Protein AF-A0A0Q4NDG3-F1 (afdb_monomer_lite)

pLDDT: mean 79.45, std 15.45, range [37.34, 95.0]

Foldseek 3Di:
DPPFFDKDKAVKFWAALQLDGDDQVNQVPPCFFGWTAIPQQFTKTWNDKDWAFPDDPDDDDDDGDIIIMTGIDGPDHAPPCLNVLSNCNNVLVVVLQVVCVVVVHDDPVLVVVSSVLSVCLSVPNVSVVCCVVVNNNVVCVVVSD

Sequence (145 aa):
MPPPAEQLTTSEQPLDFRGMRISPEELEENGDGVLAILPNDQVVELLEWMRVRIGHGGATVGGTSSGEEWGYRVVRQAPSGLYARMQQFLGAVAQVRAERIAAGKRQKRWDSIIHVVGHEALTCPEIAAEAVEDGWLTLLRDFRA

Secondary structure (DSSP, 8-state):
-PPPPEEEETT---B-TTSPBPPHHHHHHHSSPEEEE-TTSEEEEEEEEEEEEE---SSSS---EEEEEEEEEEEEEPPTTHHHHHHHHHHHHHHHHHHHHHTT---HHHHHHHHHHHHHHHH-HHHHHHHHHT-HHHHHHHTT-

Radius of gyration: 18.02 Å; chains: 1; bounding box: 37×45×50 Å

Structure (mmCIF, N/CA/C/O backbone):
data_AF-A0A0Q4NDG3-F1
#
_entry.id   AF-A0A0Q4NDG3-F1
#
loop_
_atom_site.group_PDB
_atom_site.id
_atom_site.type_symbol
_atom_site.label_atom_id
_atom_site.label_alt_id
_atom_site.label_comp_id
_atom_site.label_asym_id
_atom_site.label_entity_id
_atom_site.label_seq_id
_atom_site.pdbx_PDB_ins_code
_atom_site.Cartn_x
_atom_site.Cartn_y
_atom_site.Cartn_z
_atom_site.occupancy
_atom_site.B_iso_or_equiv
_atom_site.auth_seq_id
_atom_site.auth_comp_id
_atom_site.auth_asym_id
_atom_site.auth_atom_id
_atom_site.pdbx_PDB_model_num
ATOM 1 N N . MET A 1 1 ? 20.882 -16.578 -17.036 1.00 37.34 1 MET A N 1
ATOM 2 C CA . MET A 1 1 ? 20.890 -15.105 -16.940 1.00 37.34 1 MET A CA 1
ATOM 3 C C . MET A 1 1 ? 19.621 -14.704 -16.215 1.00 37.34 1 MET A C 1
ATOM 5 O O . MET A 1 1 ? 18.578 -15.208 -16.622 1.00 37.34 1 MET A O 1
ATOM 9 N N . PRO A 1 2 ? 19.683 -13.906 -15.138 1.00 41.97 2 PRO A N 1
ATOM 10 C CA . PRO A 1 2 ? 18.480 -13.258 -14.628 1.00 41.97 2 PRO A CA 1
ATOM 11 C C . PRO A 1 2 ? 17.885 -12.366 -15.734 1.00 41.97 2 PRO A C 1
ATOM 13 O O . PRO A 1 2 ? 18.645 -11.886 -16.583 1.00 41.97 2 PRO A O 1
ATOM 16 N N . PRO A 1 3 ? 16.553 -12.197 -15.787 1.00 44.94 3 PRO A N 1
ATOM 17 C CA . PRO A 1 3 ? 15.932 -11.281 -16.737 1.00 44.94 3 PRO A CA 1
ATOM 18 C C . PRO A 1 3 ? 16.495 -9.861 -16.542 1.00 44.94 3 PRO A C 1
ATOM 20 O O . PRO A 1 3 ? 16.876 -9.519 -15.418 1.00 44.94 3 PRO A O 1
ATOM 23 N N . PRO A 1 4 ? 16.592 -9.056 -17.616 1.00 53.38 4 PRO A N 1
ATOM 24 C CA . PRO A 1 4 ? 17.036 -7.672 -17.504 1.00 53.38 4 PRO A CA 1
ATOM 25 C C . PRO A 1 4 ? 16.101 -6.910 -16.560 1.00 53.38 4 PRO A C 1
ATOM 27 O O . PRO A 1 4 ? 14.885 -7.080 -16.636 1.00 53.38 4 PRO A O 1
ATOM 30 N N . ALA A 1 5 ? 16.676 -6.111 -15.659 1.00 62.78 5 ALA A N 1
ATOM 31 C CA . ALA A 1 5 ? 15.901 -5.214 -14.814 1.00 62.78 5 ALA A CA 1
ATOM 32 C C . ALA A 1 5 ? 15.171 -4.200 -15.705 1.00 62.78 5 ALA A C 1
ATOM 34 O O . ALA A 1 5 ? 15.776 -3.615 -16.607 1.00 62.78 5 ALA A O 1
ATOM 35 N N . GLU A 1 6 ? 13.874 -4.030 -15.480 1.00 70.25 6 GLU A N 1
ATOM 36 C CA . GLU A 1 6 ? 13.103 -2.984 -16.147 1.00 70.25 6 GLU A CA 1
ATOM 37 C C . GLU A 1 6 ? 13.460 -1.623 -15.517 1.00 70.25 6 GLU A C 1
ATOM 39 O O . GLU A 1 6 ? 13.890 -1.562 -14.361 1.00 70.25 6 GLU A O 1
ATOM 44 N N . GLN A 1 7 ? 13.341 -0.539 -16.293 1.00 62.19 7 GLN A N 1
ATOM 45 C CA . GLN A 1 7 ? 13.688 0.823 -15.870 1.00 62.19 7 GLN A CA 1
ATOM 46 C C . GLN A 1 7 ? 12.449 1.720 -15.869 1.00 62.19 7 GLN A C 1
ATOM 48 O O . GLN A 1 7 ? 11.721 1.780 -16.859 1.00 62.19 7 GLN A O 1
ATOM 53 N N . LEU A 1 8 ? 12.224 2.434 -14.765 1.00 61.81 8 LEU A N 1
ATOM 54 C CA . LEU A 1 8 ? 11.177 3.457 -14.640 1.00 61.81 8 LEU A CA 1
ATOM 55 C C . LEU A 1 8 ? 11.752 4.849 -14.876 1.00 61.81 8 LEU A C 1
ATOM 57 O O . LEU A 1 8 ? 12.757 5.202 -14.267 1.00 61.81 8 LEU A O 1
ATOM 61 N N . THR A 1 9 ? 11.076 5.670 -15.682 1.00 55.44 9 THR A N 1
ATOM 62 C CA . THR A 1 9 ? 11.367 7.108 -15.781 1.00 55.44 9 THR A CA 1
ATOM 63 C C . THR A 1 9 ? 10.415 7.900 -14.884 1.00 55.44 9 THR A C 1
ATOM 65 O O . THR A 1 9 ? 9.206 7.725 -14.996 1.00 55.44 9 THR A O 1
ATOM 68 N N . THR A 1 10 ? 10.969 8.764 -14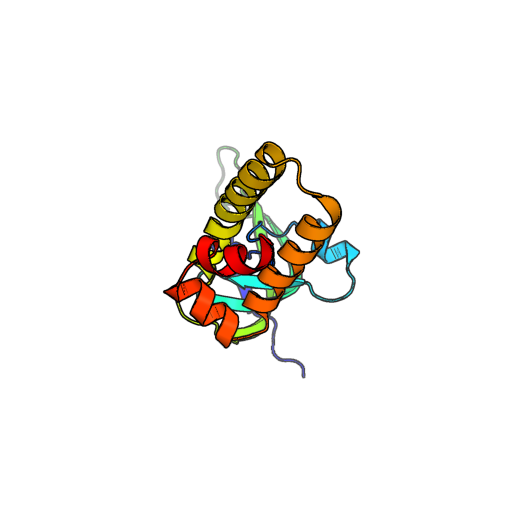.026 1.00 53.88 10 THR A N 1
ATOM 69 C CA . THR A 1 10 ? 10.408 9.900 -13.239 1.00 53.88 10 THR A CA 1
ATOM 70 C C . THR A 1 10 ? 8.902 10.111 -13.016 1.00 53.88 10 THR A C 1
ATOM 72 O O . THR A 1 10 ? 8.542 10.600 -11.945 1.00 53.88 10 THR A O 1
ATOM 75 N N . SER A 1 11 ? 8.013 9.853 -13.975 1.00 53.75 11 SER A N 1
ATOM 76 C CA . SER A 1 11 ? 6.562 9.994 -13.797 1.00 53.75 11 SER A CA 1
ATOM 77 C C . SER A 1 11 ? 5.931 8.842 -13.016 1.00 53.75 11 SER A C 1
ATOM 79 O O . SER A 1 11 ? 4.859 9.020 -12.440 1.00 53.75 11 SER A O 1
ATOM 81 N N . GLU A 1 12 ? 6.579 7.679 -12.978 1.00 63.06 12 GLU A N 1
ATOM 82 C CA . GLU A 1 12 ? 6.043 6.474 -12.349 1.00 63.06 12 GLU A CA 1
ATOM 8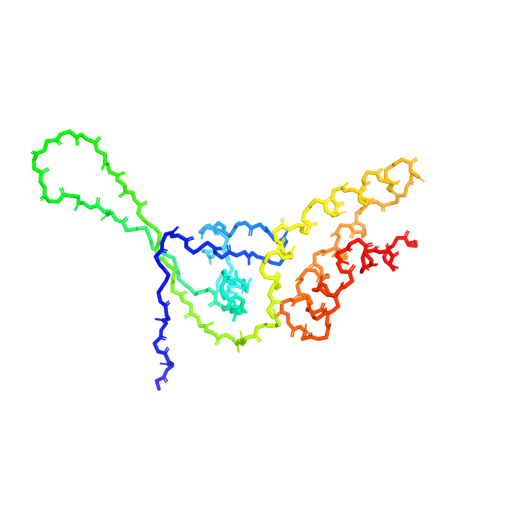3 C C . GLU A 1 12 ? 6.758 6.201 -11.024 1.00 63.06 12 GLU A C 1
ATOM 85 O O . GLU A 1 12 ? 7.847 5.634 -10.984 1.00 63.06 12 GLU A O 1
ATOM 90 N N . GLN A 1 13 ? 6.163 6.670 -9.924 1.00 78.31 13 GLN A N 1
ATOM 91 C CA . GLN A 1 13 ? 6.770 6.545 -8.601 1.00 78.31 13 GLN A CA 1
ATOM 92 C C . GLN A 1 13 ? 6.277 5.281 -7.883 1.00 78.31 13 GLN A C 1
ATOM 94 O O . GLN A 1 13 ? 5.061 5.162 -7.664 1.00 78.31 13 GLN A O 1
ATOM 99 N N . PRO A 1 14 ? 7.191 4.368 -7.499 1.00 85.12 14 PRO A N 1
ATOM 100 C CA . PRO A 1 14 ? 6.843 3.162 -6.765 1.00 85.12 14 PRO A CA 1
ATOM 101 C C . PRO A 1 14 ? 6.342 3.498 -5.357 1.00 85.12 14 PRO A C 1
ATOM 103 O O . PRO A 1 14 ? 6.850 4.411 -4.695 1.00 85.12 14 PRO A O 1
ATOM 106 N N . LEU A 1 15 ? 5.343 2.745 -4.901 1.00 87.81 15 LEU A N 1
ATOM 107 C CA . LEU A 1 15 ? 4.827 2.824 -3.537 1.00 87.81 15 LEU A CA 1
ATOM 108 C C . LEU A 1 15 ? 5.206 1.578 -2.749 1.00 87.81 15 LEU A C 1
ATOM 110 O O . LEU A 1 15 ? 5.080 0.466 -3.260 1.00 87.81 15 LEU A O 1
ATOM 114 N N . ASP A 1 16 ? 5.617 1.765 -1.501 1.00 88.50 16 ASP A N 1
ATOM 115 C CA . ASP A 1 16 ? 5.824 0.666 -0.566 1.00 88.50 16 ASP A CA 1
ATOM 116 C C . ASP A 1 16 ? 4.492 0.095 -0.059 1.00 88.50 16 ASP A C 1
ATOM 118 O O . ASP A 1 16 ? 3.394 0.565 -0.375 1.00 88.50 16 ASP A O 1
ATOM 122 N N . PHE A 1 17 ? 4.590 -0.908 0.809 1.00 83.38 17 PHE A N 1
ATOM 123 C CA . PHE A 1 17 ? 3.437 -1.511 1.470 1.00 83.38 17 PHE A CA 1
ATOM 124 C C . PHE A 1 17 ? 2.649 -0.538 2.371 1.00 83.38 17 PHE A C 1
ATOM 126 O O . PHE A 1 17 ? 1.527 -0.836 2.764 1.00 83.38 17 PHE A O 1
ATOM 133 N N . ARG A 1 18 ? 3.200 0.627 2.727 1.00 83.25 18 ARG A N 1
ATOM 134 C CA . ARG A 1 18 ? 2.495 1.677 3.479 1.00 83.25 18 ARG A CA 1
ATOM 135 C C . ARG A 1 18 ? 1.775 2.649 2.544 1.00 83.25 18 ARG A C 1
ATOM 137 O O . ARG A 1 18 ? 1.148 3.584 3.032 1.00 83.25 18 ARG A O 1
ATOM 144 N N . GLY A 1 19 ? 1.861 2.472 1.226 1.00 81.12 19 GLY A N 1
ATOM 145 C CA . GLY A 1 19 ? 1.357 3.447 0.261 1.00 81.12 19 GLY A CA 1
ATOM 146 C C . GLY A 1 19 ? 2.176 4.740 0.247 1.00 81.12 19 GLY A C 1
ATOM 147 O O . GLY A 1 19 ? 1.701 5.765 -0.244 1.00 81.12 19 GLY A O 1
ATOM 148 N N . MET A 1 20 ? 3.385 4.711 0.815 1.00 83.31 20 MET A N 1
ATOM 149 C CA . MET A 1 20 ? 4.339 5.810 0.810 1.00 83.31 20 MET A CA 1
ATOM 150 C C . MET A 1 20 ? 5.264 5.678 -0.392 1.00 83.31 20 MET A C 1
ATOM 152 O O . MET A 1 20 ? 5.530 4.583 -0.882 1.00 83.31 20 MET A O 1
ATOM 156 N N . ARG A 1 21 ? 5.793 6.811 -0.851 1.00 84.00 21 ARG A N 1
ATOM 157 C CA . ARG A 1 21 ? 6.884 6.804 -1.828 1.00 84.00 21 ARG A CA 1
ATOM 158 C C . ARG A 1 21 ? 8.110 6.169 -1.192 1.00 84.00 21 ARG A C 1
ATOM 160 O O . ARG A 1 21 ? 8.457 6.536 -0.070 1.00 84.00 21 ARG A O 1
ATOM 167 N N . ILE A 1 22 ? 8.755 5.277 -1.932 1.00 80.88 22 ILE A N 1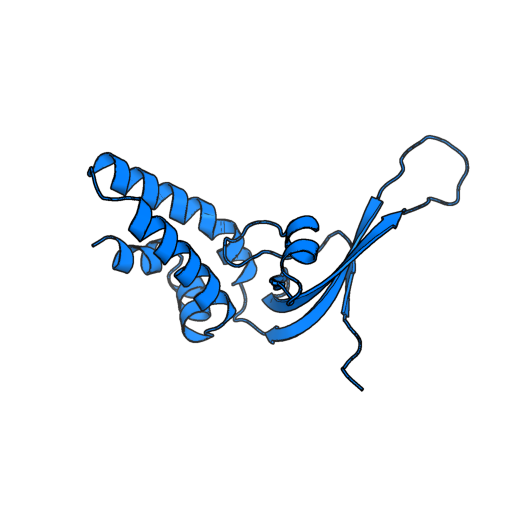
ATOM 168 C CA . ILE A 1 22 ? 10.003 4.660 -1.491 1.00 80.88 22 ILE A CA 1
ATOM 169 C C . ILE A 1 22 ? 11.125 5.684 -1.592 1.00 80.88 22 ILE A C 1
ATOM 171 O O . ILE A 1 22 ? 11.307 6.335 -2.624 1.00 80.88 22 ILE A O 1
ATOM 175 N N . SER A 1 23 ? 11.855 5.834 -0.493 1.00 77.94 23 SER A N 1
ATOM 176 C CA . SER A 1 23 ? 13.079 6.624 -0.455 1.00 77.94 23 SER A CA 1
ATOM 177 C C . SER A 1 23 ? 14.244 5.782 -0.996 1.00 77.94 23 SER A C 1
ATOM 179 O O . SER A 1 23 ? 14.351 4.609 -0.642 1.00 77.94 23 SER A O 1
ATOM 181 N N . PRO A 1 24 ? 15.156 6.350 -1.804 1.00 74.00 24 PRO A N 1
ATOM 182 C CA . PRO A 1 24 ? 16.375 5.655 -2.222 1.00 74.00 24 PRO A CA 1
ATOM 183 C C . PRO A 1 24 ? 17.220 5.118 -1.062 1.00 74.00 24 PRO A C 1
ATOM 185 O O . PRO A 1 24 ? 17.841 4.068 -1.181 1.00 74.00 24 PRO A O 1
ATOM 188 N N . GLU A 1 25 ? 17.204 5.813 0.077 1.00 74.00 25 GLU A N 1
ATOM 189 C CA . GLU A 1 25 ? 17.946 5.429 1.282 1.00 74.00 25 GLU A CA 1
ATOM 190 C C . GLU A 1 25 ? 17.405 4.111 1.866 1.00 74.00 25 GLU A C 1
ATOM 192 O O . GLU A 1 25 ? 18.174 3.288 2.353 1.00 74.00 25 GLU A O 1
ATOM 197 N N . GLU A 1 26 ? 16.094 3.853 1.736 1.00 69.31 26 GLU A N 1
ATOM 198 C CA . GLU A 1 26 ? 15.474 2.591 2.171 1.00 69.31 26 GLU A CA 1
ATOM 199 C C . GLU A 1 26 ? 15.943 1.394 1.325 1.00 69.31 26 GLU A C 1
ATOM 201 O O . GLU A 1 26 ? 15.899 0.255 1.790 1.00 69.31 26 GLU A O 1
ATOM 206 N N . LEU A 1 27 ? 16.398 1.630 0.090 1.00 73.62 27 LEU A N 1
ATOM 207 C CA . LEU A 1 27 ? 16.930 0.590 -0.789 1.00 73.62 27 LEU A CA 1
ATOM 208 C C . LEU A 1 27 ? 18.379 0.228 -0.423 1.00 73.62 27 LEU A C 1
ATOM 210 O O . LEU A 1 27 ? 18.741 -0.945 -0.413 1.00 73.62 27 LEU A O 1
ATOM 214 N N . GLU A 1 28 ? 19.198 1.230 -0.090 1.00 67.31 28 GLU A N 1
ATOM 215 C CA . GLU A 1 28 ? 20.611 1.042 0.270 1.00 67.31 28 GLU A CA 1
ATOM 216 C C . GLU A 1 28 ? 20.787 0.344 1.631 1.00 67.31 28 GLU A C 1
ATOM 218 O O . GLU A 1 28 ? 21.742 -0.411 1.818 1.00 67.31 28 GLU A O 1
ATOM 223 N N . GLU A 1 29 ? 19.863 0.557 2.575 1.00 63.62 29 GLU A N 1
ATOM 224 C CA . GLU A 1 29 ? 19.936 -0.025 3.923 1.00 63.62 29 GL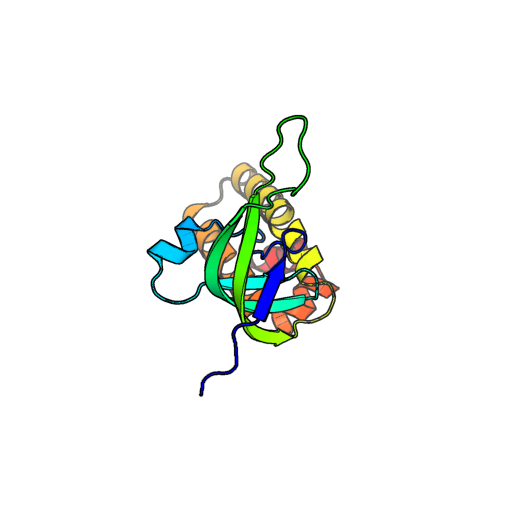U A CA 1
ATOM 225 C C . GLU A 1 29 ? 19.520 -1.501 3.996 1.00 63.62 29 GLU A C 1
ATOM 227 O O . GLU A 1 29 ? 20.013 -2.229 4.861 1.00 63.62 29 GLU A O 1
ATOM 232 N N . ASN A 1 30 ? 18.617 -1.960 3.122 1.00 60.78 30 ASN A N 1
ATOM 233 C CA . ASN A 1 30 ? 18.003 -3.281 3.273 1.00 60.78 30 ASN A CA 1
ATOM 234 C C . ASN A 1 30 ? 18.836 -4.431 2.695 1.00 60.78 30 ASN A C 1
ATOM 236 O O . ASN A 1 30 ? 18.670 -5.556 3.160 1.00 60.78 30 ASN A O 1
ATOM 240 N N . GLY A 1 31 ? 19.747 -4.185 1.743 1.00 57.97 31 GLY A N 1
ATOM 241 C CA . GLY A 1 31 ? 20.616 -5.203 1.115 1.00 57.97 31 GLY A CA 1
ATOM 242 C C . GLY A 1 31 ? 19.883 -6.260 0.265 1.00 57.97 31 GLY A C 1
ATOM 243 O O . GLY A 1 31 ? 20.416 -6.708 -0.748 1.00 57.97 31 GLY A O 1
ATOM 244 N N . ASP A 1 32 ? 18.653 -6.591 0.649 1.00 64.94 32 ASP A N 1
ATOM 245 C CA . ASP A 1 32 ? 17.634 -7.346 -0.062 1.00 64.94 32 ASP A CA 1
ATOM 246 C C . ASP A 1 32 ? 16.625 -6.357 -0.680 1.00 64.94 32 ASP A C 1
ATOM 248 O O . ASP A 1 32 ? 16.338 -5.302 -0.108 1.00 64.94 32 ASP A O 1
ATOM 252 N N . GLY A 1 33 ? 16.107 -6.668 -1.871 1.00 76.38 33 GLY A N 1
ATOM 253 C CA . GLY A 1 33 ? 15.244 -5.760 -2.631 1.00 76.38 33 GLY A CA 1
ATOM 254 C C . GLY A 1 33 ? 13.974 -5.327 -1.885 1.00 76.38 33 GLY A C 1
ATOM 255 O O . GLY A 1 33 ? 13.442 -6.042 -1.034 1.00 76.38 33 GLY A O 1
ATOM 256 N N . VAL A 1 34 ? 13.451 -4.146 -2.226 1.00 86.38 34 VAL A N 1
ATOM 257 C CA . VAL A 1 34 ? 12.247 -3.584 -1.591 1.00 86.38 34 VAL A CA 1
ATOM 258 C C . VAL A 1 34 ? 11.018 -3.862 -2.452 1.00 86.38 34 VAL A C 1
ATOM 260 O O . VAL A 1 34 ? 10.959 -3.492 -3.623 1.00 86.38 34 VAL A O 1
ATOM 263 N N . LEU A 1 35 ? 10.007 -4.500 -1.863 1.00 89.56 35 LEU A N 1
ATOM 264 C CA . LEU A 1 35 ? 8.729 -4.776 -2.521 1.00 89.56 35 LEU A CA 1
ATOM 265 C C . LEU A 1 35 ? 7.907 -3.492 -2.685 1.00 89.56 35 LEU A C 1
ATOM 267 O O . LEU A 1 35 ? 7.664 -2.771 -1.714 1.00 89.56 35 LEU A O 1
ATOM 271 N N . ALA A 1 36 ? 7.444 -3.242 -3.906 1.00 90.88 36 ALA A N 1
ATOM 272 C CA . ALA A 1 36 ? 6.719 -2.037 -4.272 1.00 90.88 36 ALA A CA 1
ATOM 273 C C . ALA A 1 36 ? 5.601 -2.309 -5.283 1.00 90.88 36 ALA A C 1
ATOM 275 O O . ALA A 1 36 ? 5.551 -3.367 -5.911 1.00 90.88 36 ALA A O 1
ATOM 276 N N . ILE A 1 37 ? 4.726 -1.323 -5.475 1.00 92.44 37 ILE A N 1
ATOM 277 C CA . ILE A 1 37 ? 3.737 -1.299 -6.555 1.00 92.44 37 ILE A CA 1
ATOM 278 C C . ILE A 1 37 ? 3.900 -0.068 -7.445 1.00 92.44 37 ILE A C 1
ATOM 280 O O . ILE A 1 37 ? 4.124 1.045 -6.960 1.00 92.44 37 ILE A O 1
ATOM 284 N N . LEU A 1 38 ? 3.771 -0.278 -8.752 1.00 91.56 38 LEU A N 1
ATOM 285 C CA . LEU A 1 38 ? 3.858 0.744 -9.793 1.00 91.56 38 LEU A CA 1
ATOM 286 C C . LEU A 1 38 ? 2.471 1.249 -10.229 1.00 91.56 38 LEU A C 1
ATOM 288 O O . LEU A 1 38 ? 1.477 0.554 -10.009 1.00 91.56 38 LEU A O 1
ATOM 292 N N . PRO A 1 39 ? 2.374 2.429 -10.882 1.00 90.88 39 PRO A N 1
ATOM 293 C CA . PRO A 1 39 ? 1.096 3.009 -11.321 1.00 90.88 39 PRO A CA 1
ATOM 294 C C . PRO A 1 39 ? 0.248 2.130 -12.244 1.00 90.88 39 PRO A C 1
ATOM 296 O O . PRO A 1 39 ? -0.963 2.313 -12.327 1.00 90.88 39 PRO A O 1
ATOM 299 N N . ASN A 1 40 ? 0.879 1.187 -12.936 1.00 90.31 40 ASN A N 1
ATOM 300 C CA . ASN A 1 40 ? 0.241 0.209 -13.812 1.00 90.31 40 ASN A CA 1
ATOM 301 C C . ASN A 1 40 ? -0.150 -1.096 -13.081 1.00 90.31 40 ASN A C 1
ATOM 303 O O . ASN A 1 40 ? -0.356 -2.125 -13.723 1.00 90.31 40 ASN A O 1
ATOM 307 N N . ASP A 1 41 ? -0.221 -1.066 -11.747 1.00 92.00 41 ASP A N 1
ATOM 308 C CA . ASP A 1 41 ? -0.546 -2.197 -10.871 1.00 92.00 41 ASP A CA 1
ATOM 309 C C . ASP A 1 41 ? 0.451 -3.375 -10.947 1.00 92.00 41 ASP A C 1
ATOM 311 O O . ASP A 1 41 ? 0.144 -4.496 -10.532 1.00 92.00 41 ASP A O 1
ATOM 315 N N . GLN A 1 42 ? 1.670 -3.151 -11.446 1.00 92.44 42 GLN A N 1
ATOM 316 C CA . GLN A 1 42 ? 2.741 -4.139 -11.328 1.00 92.44 42 GLN A CA 1
ATOM 317 C C . GLN A 1 42 ?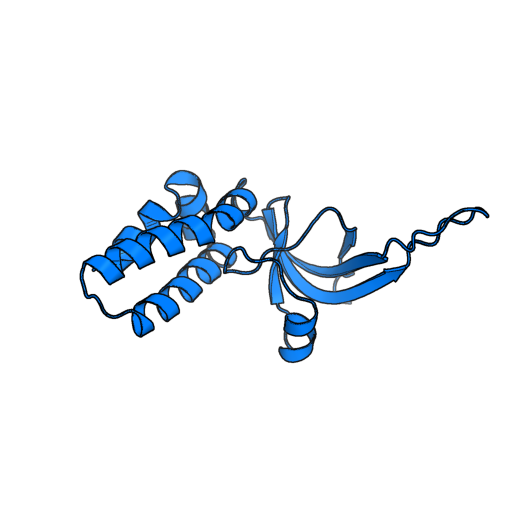 3.311 -4.133 -9.912 1.00 92.44 42 GLN A C 1
ATOM 319 O O . GLN A 1 42 ? 3.721 -3.093 -9.396 1.00 92.44 42 GLN A O 1
ATOM 324 N N . VAL A 1 43 ? 3.383 -5.316 -9.305 1.00 91.56 43 VAL A N 1
ATOM 325 C CA . VAL A 1 43 ? 4.142 -5.536 -8.075 1.00 91.56 43 VAL A CA 1
ATOM 326 C C . VAL A 1 43 ? 5.563 -5.902 -8.463 1.00 91.56 43 VAL A C 1
ATOM 328 O O . VAL A 1 43 ? 5.793 -6.850 -9.225 1.00 91.56 43 VAL A O 1
ATOM 331 N N . VAL A 1 44 ? 6.514 -5.151 -7.929 1.00 90.94 44 VAL A N 1
ATOM 332 C CA . VAL A 1 44 ? 7.920 -5.229 -8.299 1.00 90.94 44 VAL A CA 1
ATOM 333 C C . VAL A 1 44 ? 8.799 -5.358 -7.068 1.00 90.94 44 VAL A C 1
ATOM 335 O O . VAL A 1 44 ? 8.451 -4.920 -5.975 1.00 90.94 44 VAL A O 1
ATOM 338 N N . GLU A 1 45 ? 9.954 -5.967 -7.266 1.00 90.12 45 GLU A N 1
ATOM 339 C CA . GLU A 1 45 ? 11.068 -5.940 -6.334 1.00 90.12 45 GLU A CA 1
ATOM 340 C C . GLU A 1 45 ? 12.047 -4.887 -6.857 1.00 90.12 45 GLU A C 1
ATOM 342 O O . GLU A 1 45 ? 12.642 -5.066 -7.924 1.00 90.12 45 GLU A O 1
ATOM 347 N N . LEU A 1 46 ? 12.160 -3.761 -6.154 1.00 87.75 46 LEU A N 1
ATOM 348 C CA . LEU A 1 46 ? 13.158 -2.738 -6.440 1.00 87.75 46 LEU A CA 1
ATOM 349 C C . LEU A 1 46 ? 14.525 -3.264 -6.013 1.00 87.75 46 LEU A C 1
ATOM 351 O O . LEU A 1 46 ? 14.685 -3.745 -4.893 1.00 87.75 46 LEU A O 1
ATOM 355 N N . LEU A 1 47 ? 15.496 -3.166 -6.913 1.00 85.81 47 LEU A N 1
ATOM 356 C CA . LEU A 1 47 ? 16.847 -3.695 -6.728 1.00 85.81 47 LEU A CA 1
ATOM 357 C C . LEU A 1 47 ? 17.887 -2.581 -6.744 1.00 85.81 47 LEU A C 1
ATOM 359 O O . LEU A 1 47 ? 18.867 -2.642 -6.012 1.00 85.81 47 LEU A O 1
ATOM 363 N N . GLU A 1 48 ? 17.676 -1.568 -7.584 1.00 81.56 48 GLU A N 1
ATOM 364 C CA . GLU A 1 48 ? 18.636 -0.489 -7.790 1.00 81.56 48 GLU A CA 1
ATOM 365 C C . GLU A 1 48 ? 17.922 0.858 -7.918 1.00 81.56 48 GLU A C 1
ATOM 367 O O . GLU A 1 48 ? 16.808 0.954 -8.441 1.00 81.56 48 GLU A O 1
ATOM 372 N N . TRP A 1 49 ? 18.591 1.915 -7.468 1.00 82.75 49 TRP A N 1
ATOM 373 C CA . TRP A 1 49 ? 18.181 3.293 -7.695 1.00 82.75 49 TRP A CA 1
ATOM 374 C C . TRP A 1 49 ? 19.356 4.092 -8.233 1.00 82.75 49 TRP A C 1
ATOM 376 O O . TRP A 1 49 ? 20.490 3.962 -7.769 1.00 82.75 49 TRP A O 1
ATOM 386 N N . MET A 1 50 ? 19.078 4.957 -9.200 1.00 76.12 50 MET A N 1
ATOM 387 C CA . MET A 1 50 ? 20.069 5.854 -9.759 1.00 76.12 50 MET A CA 1
ATOM 388 C C . MET A 1 50 ? 19.465 7.221 -10.070 1.00 76.12 50 MET A C 1
ATOM 390 O O . MET A 1 50 ? 18.422 7.364 -10.711 1.00 76.12 50 MET A O 1
ATOM 394 N N . ARG A 1 51 ? 20.166 8.269 -9.630 1.00 71.94 51 ARG A N 1
ATOM 395 C CA . ARG A 1 51 ? 19.823 9.653 -9.958 1.00 71.94 51 ARG A CA 1
ATOM 396 C C . ARG A 1 51 ? 20.416 10.032 -11.307 1.00 71.94 51 ARG A C 1
ATOM 398 O O . ARG A 1 51 ? 21.633 10.161 -11.445 1.00 71.94 51 ARG A O 1
ATOM 405 N N . VAL A 1 52 ? 19.562 10.312 -12.282 1.00 68.62 52 VAL A N 1
ATOM 406 C CA . VAL A 1 52 ? 19.979 10.702 -13.631 1.00 68.62 52 VAL A CA 1
ATOM 407 C C . VAL A 1 52 ? 19.918 12.216 -13.776 1.00 68.62 52 VAL A C 1
ATOM 409 O O . VAL A 1 52 ? 18.923 12.859 -13.447 1.00 68.62 52 VAL A O 1
ATOM 412 N N . ARG A 1 53 ? 20.992 12.841 -14.267 1.00 60.78 53 ARG A N 1
ATOM 413 C CA . ARG A 1 53 ? 20.953 14.264 -14.635 1.00 60.78 53 ARG A CA 1
ATOM 414 C C . ARG A 1 53 ? 20.349 14.404 -16.024 1.00 60.78 53 ARG A C 1
ATOM 416 O O . ARG A 1 53 ? 20.952 13.963 -16.997 1.00 60.78 53 ARG A O 1
ATOM 423 N N . ILE A 1 54 ? 19.219 15.094 -16.128 1.00 60.19 54 ILE A N 1
ATOM 424 C CA . ILE A 1 54 ? 18.640 15.469 -17.416 1.00 60.19 54 ILE A CA 1
ATOM 425 C C . ILE A 1 54 ? 19.311 16.780 -17.838 1.00 60.19 54 ILE A C 1
ATOM 427 O O . ILE A 1 54 ? 18.879 17.883 -17.502 1.00 60.19 54 ILE A O 1
ATOM 431 N N . GLY A 1 55 ? 20.441 16.666 -18.533 1.00 50.22 55 GLY A N 1
ATOM 432 C CA . GLY A 1 55 ? 21.077 17.812 -19.172 1.00 50.22 55 GLY A CA 1
ATOM 433 C C . GLY A 1 55 ? 20.316 18.190 -20.441 1.00 50.22 55 GLY A C 1
ATOM 434 O O . GLY A 1 55 ? 20.361 17.449 -21.418 1.00 50.22 55 GLY A O 1
ATOM 435 N N . HIS A 1 56 ? 19.646 19.344 -20.462 1.00 46.50 56 HIS A N 1
ATOM 436 C CA . HIS A 1 56 ? 19.224 19.946 -21.729 1.00 46.50 56 HIS A CA 1
ATOM 437 C C . HIS A 1 56 ? 20.475 20.441 -22.466 1.00 46.50 56 HIS A C 1
ATOM 439 O O . HIS A 1 56 ? 21.104 21.421 -22.067 1.00 46.50 56 HIS A O 1
ATOM 445 N N . GLY A 1 57 ? 20.862 19.739 -23.531 1.00 45.34 57 GLY A N 1
ATOM 446 C CA . GLY A 1 57 ? 21.874 20.192 -24.480 1.00 45.34 57 GLY A CA 1
ATOM 447 C C . GLY A 1 57 ? 21.357 21.396 -25.265 1.00 45.34 57 GLY A C 1
ATOM 448 O O . GLY A 1 57 ? 20.854 21.252 -26.371 1.00 45.34 57 GLY A O 1
ATOM 449 N N . GLY A 1 58 ? 21.445 22.583 -24.674 1.00 42.59 58 GLY A N 1
ATOM 450 C CA . GLY A 1 58 ? 21.047 23.837 -25.298 1.00 42.59 58 GLY A CA 1
ATOM 451 C C . GLY A 1 58 ? 21.399 24.994 -24.381 1.00 42.59 58 GLY A C 1
ATOM 452 O O . GLY A 1 58 ? 20.826 25.147 -23.308 1.00 42.59 58 GLY A O 1
ATOM 453 N N . ALA A 1 59 ? 22.393 25.782 -24.779 1.00 52.91 59 ALA A N 1
ATOM 454 C CA . ALA A 1 59 ? 22.834 26.955 -24.047 1.00 52.91 59 ALA A CA 1
ATOM 455 C C . ALA A 1 59 ? 21.670 27.940 -23.856 1.00 52.91 59 ALA A C 1
ATOM 457 O O . ALA A 1 59 ? 21.250 28.570 -24.819 1.00 52.91 59 ALA A O 1
ATOM 458 N N . THR A 1 60 ? 21.146 28.050 -22.632 1.00 44.91 60 THR A N 1
ATOM 459 C CA . THR A 1 60 ? 20.793 29.281 -21.892 1.00 44.91 60 THR A CA 1
ATOM 460 C C . THR A 1 60 ? 19.752 28.974 -20.804 1.00 44.91 60 THR A C 1
ATOM 462 O O . THR A 1 60 ? 18.742 28.331 -21.049 1.00 44.91 60 THR A O 1
ATOM 465 N N . VAL A 1 61 ? 20.009 29.509 -19.605 1.00 46.00 61 VAL A N 1
ATOM 466 C CA . VAL A 1 61 ? 19.147 29.539 -18.404 1.00 46.00 61 VAL A CA 1
ATOM 467 C C . VAL A 1 61 ? 19.012 28.215 -17.631 1.00 46.00 61 VAL A C 1
ATOM 469 O O . VAL A 1 61 ? 18.641 27.169 -18.145 1.00 46.00 61 VAL A O 1
ATOM 472 N N . GLY A 1 62 ? 19.388 28.283 -16.351 1.00 47.41 62 GLY A N 1
ATOM 473 C CA . GLY A 1 62 ? 19.616 27.142 -15.476 1.00 47.41 62 GLY A CA 1
ATOM 474 C C . GLY A 1 62 ? 18.351 26.403 -15.052 1.00 47.41 62 GLY A C 1
ATOM 475 O O . GLY A 1 62 ? 17.384 26.990 -14.580 1.00 47.41 62 GLY A O 1
ATOM 476 N N . GLY A 1 63 ? 18.436 25.083 -15.146 1.00 41.94 63 GLY A N 1
ATOM 477 C CA . GLY A 1 63 ? 17.521 24.132 -14.539 1.00 41.94 63 GLY A CA 1
ATOM 478 C C . GLY A 1 63 ? 18.119 22.744 -14.700 1.00 41.94 63 GLY A C 1
ATOM 479 O O . GLY A 1 63 ? 17.932 22.106 -15.729 1.00 41.94 63 GLY A O 1
ATOM 480 N N . THR A 1 64 ? 18.891 22.278 -13.717 1.00 45.91 64 THR A N 1
ATOM 481 C CA . THR A 1 64 ? 19.240 20.855 -13.649 1.00 45.91 64 THR A CA 1
ATOM 482 C C . THR A 1 64 ? 17.994 20.128 -13.166 1.00 45.91 64 THR A C 1
ATOM 484 O O . THR A 1 64 ? 17.731 20.062 -11.970 1.00 45.91 64 THR A O 1
ATOM 487 N N . SER A 1 65 ? 17.187 19.619 -14.095 1.00 53.53 65 SER A N 1
ATOM 488 C CA . SER A 1 65 ? 16.204 18.601 -13.740 1.00 53.53 65 SER A CA 1
ATOM 489 C C . SER A 1 65 ? 16.978 17.309 -13.489 1.00 53.53 65 SER A C 1
ATOM 491 O O . SER A 1 65 ? 17.765 16.853 -14.319 1.00 53.53 65 SER A O 1
ATOM 493 N N . SER A 1 66 ? 16.847 16.755 -12.289 1.00 57.03 66 SER A N 1
ATOM 494 C CA . SER A 1 66 ? 17.296 15.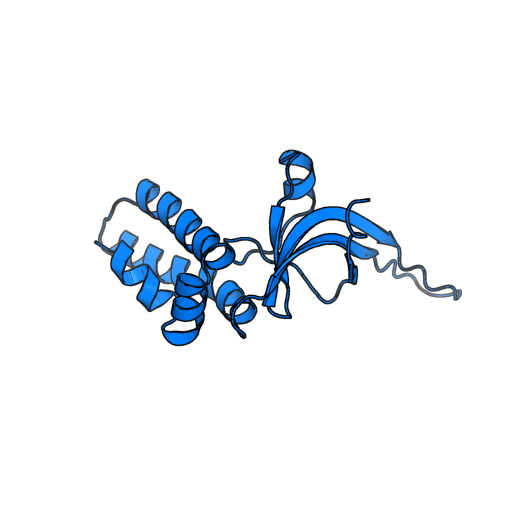392 -12.026 1.00 57.03 66 SER A CA 1
ATOM 495 C C . SER A 1 66 ? 16.102 14.471 -12.161 1.00 57.03 66 SER A C 1
ATOM 497 O O . SER A 1 66 ? 15.071 14.735 -11.545 1.00 57.03 66 SER A O 1
ATOM 499 N N . GLY A 1 67 ? 16.256 13.425 -12.961 1.00 64.69 67 GLY A N 1
ATOM 500 C CA . GLY A 1 67 ? 15.354 12.297 -12.953 1.00 64.69 67 GLY A CA 1
ATOM 501 C C . GLY A 1 67 ? 15.813 11.202 -12.002 1.00 64.69 67 GLY A C 1
ATOM 502 O O . GLY A 1 67 ? 16.959 11.183 -11.551 1.00 64.69 67 GLY A O 1
ATOM 503 N N . GLU A 1 68 ? 14.890 10.309 -11.694 1.00 72.44 68 GLU A N 1
ATOM 504 C CA . GLU A 1 68 ? 15.125 9.088 -10.938 1.00 72.44 68 GLU A CA 1
ATOM 505 C C . GLU A 1 68 ? 14.858 7.925 -11.882 1.00 72.44 68 GLU A C 1
ATOM 507 O O . GLU A 1 68 ? 13.838 7.920 -12.580 1.00 72.44 68 GLU A O 1
ATOM 512 N N . GLU A 1 69 ? 15.796 6.987 -11.909 1.00 78.12 69 GLU A N 1
ATOM 513 C CA . GLU A 1 69 ? 15.657 5.698 -12.565 1.00 78.12 69 GLU A CA 1
ATOM 514 C C . GLU A 1 69 ? 15.721 4.606 -11.500 1.00 78.12 69 GLU A C 1
ATOM 516 O O . GLU A 1 69 ? 16.593 4.608 -10.627 1.00 78.12 69 GLU A O 1
ATOM 521 N N . TRP A 1 70 ? 14.768 3.685 -11.577 1.00 82.56 70 TRP A N 1
ATOM 522 C CA . TRP A 1 70 ? 14.666 2.537 -10.686 1.00 82.56 70 TRP A CA 1
ATOM 523 C C . TRP A 1 70 ? 14.904 1.270 -11.494 1.00 82.56 70 TRP A C 1
ATOM 525 O O . TRP A 1 70 ? 14.230 1.065 -12.503 1.00 82.56 70 TRP A O 1
ATOM 535 N N . GLY A 1 71 ? 15.840 0.436 -11.049 1.00 84.31 71 GLY A N 1
ATOM 536 C CA . GLY A 1 71 ? 16.035 -0.917 -11.554 1.00 84.31 71 GLY A CA 1
ATOM 537 C C . GLY A 1 71 ? 15.207 -1.894 -10.730 1.00 84.31 71 GLY A C 1
ATOM 538 O O . GLY A 1 71 ? 15.338 -1.945 -9.505 1.00 84.31 71 GLY A O 1
ATOM 539 N N . TYR A 1 72 ? 14.345 -2.667 -11.386 1.00 88.25 72 TYR A N 1
ATOM 540 C CA . TYR A 1 72 ? 13.436 -3.577 -10.693 1.00 88.25 72 TYR A CA 1
ATOM 541 C C . TYR A 1 72 ? 13.207 -4.886 -11.437 1.00 88.25 72 TYR A C 1
ATOM 543 O O . TYR A 1 72 ? 13.467 -5.024 -12.634 1.00 88.25 72 TYR A O 1
ATOM 551 N N . ARG A 1 73 ? 12.676 -5.860 -10.701 1.00 89.81 73 ARG A N 1
ATOM 552 C CA . ARG A 1 73 ? 12.156 -7.113 -11.238 1.00 89.81 73 ARG A CA 1
ATOM 553 C C . ARG A 1 73 ? 10.652 -7.164 -11.027 1.00 89.81 73 ARG A C 1
ATOM 555 O O . ARG A 1 73 ? 10.179 -7.019 -9.903 1.00 89.81 73 ARG A O 1
ATOM 562 N N . VAL A 1 74 ? 9.900 -7.435 -12.090 1.00 90.50 74 VAL A N 1
ATOM 563 C CA . VAL A 1 74 ? 8.465 -7.712 -11.971 1.00 90.50 74 VAL A CA 1
ATOM 564 C C . VAL A 1 74 ? 8.266 -9.024 -11.218 1.00 90.50 74 VAL A C 1
ATOM 566 O O . VAL A 1 74 ? 8.761 -10.072 -11.633 1.00 90.50 74 VAL A O 1
ATOM 569 N N . VAL A 1 75 ? 7.536 -8.959 -10.107 1.00 90.69 75 VAL A N 1
ATOM 570 C CA . VAL A 1 75 ? 7.153 -10.130 -9.312 1.00 90.69 75 VAL A CA 1
ATOM 571 C C . VAL A 1 75 ? 5.850 -10.702 -9.857 1.00 90.69 75 VAL A C 1
ATOM 573 O O . VAL A 1 75 ? 5.754 -11.901 -10.115 1.00 90.69 75 VAL A O 1
ATOM 576 N N . ARG A 1 76 ? 4.837 -9.842 -10.034 1.00 92.06 76 ARG A N 1
ATOM 577 C CA . ARG A 1 76 ? 3.506 -10.215 -10.534 1.00 92.06 76 ARG A CA 1
ATOM 578 C C . ARG A 1 76 ? 2.692 -8.995 -10.965 1.00 92.06 76 ARG A C 1
ATOM 580 O O . ARG A 1 76 ? 2.997 -7.869 -10.584 1.00 92.06 76 ARG A O 1
ATOM 587 N N . GLN A 1 77 ? 1.594 -9.248 -11.673 1.00 92.75 77 GLN A N 1
ATOM 588 C CA . GLN A 1 77 ? 0.536 -8.262 -11.891 1.00 92.75 77 GLN A CA 1
ATOM 589 C C . GLN A 1 77 ? -0.480 -8.331 -10.742 1.00 92.75 77 GLN A C 1
ATOM 591 O O . GLN A 1 77 ? -0.961 -9.420 -10.415 1.00 92.75 77 GLN A O 1
ATOM 596 N N . ALA A 1 78 ? -0.810 -7.193 -10.131 1.00 93.00 78 ALA A N 1
ATOM 597 C CA . ALA A 1 78 ? -1.899 -7.097 -9.164 1.00 93.00 78 ALA A CA 1
ATOM 598 C C . ALA A 1 78 ? -3.259 -6.866 -9.853 1.00 93.00 78 ALA A C 1
ATOM 600 O O . ALA A 1 78 ? -3.306 -6.465 -11.021 1.00 93.00 78 ALA A O 1
ATOM 601 N N . PRO A 1 79 ? -4.378 -7.094 -9.136 1.00 95.00 79 PRO A N 1
ATOM 602 C CA . PRO A 1 79 ? -5.688 -6.609 -9.552 1.00 95.00 79 PRO A CA 1
ATOM 603 C C . PRO A 1 79 ? -5.661 -5.114 -9.885 1.00 95.00 79 PRO A C 1
ATOM 605 O O . PRO A 1 79 ? -4.994 -4.323 -9.215 1.00 95.00 79 PRO A O 1
ATOM 608 N N . SER A 1 80 ? -6.406 -4.734 -10.923 1.00 95.00 80 SER A N 1
ATOM 609 C CA . SER A 1 80 ? -6.418 -3.354 -11.399 1.00 95.00 80 SER A CA 1
ATOM 610 C C . SER A 1 80 ? -6.970 -2.399 -10.341 1.00 95.00 80 SER A C 1
ATOM 612 O O . SER A 1 80 ? -8.002 -2.666 -9.725 1.00 95.00 80 SER A O 1
ATOM 614 N N . GLY A 1 81 ? -6.290 -1.270 -10.157 1.00 93.88 81 GLY A N 1
ATOM 615 C CA . GLY A 1 81 ? -6.657 -0.232 -9.202 1.00 93.88 81 GLY A CA 1
ATOM 616 C C . GLY A 1 81 ? -6.004 -0.379 -7.829 1.00 93.88 81 GLY A C 1
ATOM 617 O O . GLY A 1 81 ? -6.201 0.503 -6.987 1.00 93.88 81 GLY A O 1
ATOM 618 N N . LEU A 1 82 ? -5.207 -1.429 -7.589 1.00 94.44 82 LEU A N 1
ATOM 619 C CA . LEU A 1 82 ? -4.495 -1.596 -6.324 1.00 94.44 82 LEU A CA 1
ATOM 620 C C . LEU A 1 82 ? -3.559 -0.411 -6.047 1.00 94.44 82 LEU A C 1
ATOM 622 O O . LEU A 1 82 ? -3.541 0.076 -4.921 1.00 94.44 82 LEU A O 1
ATOM 626 N N . TYR A 1 83 ? -2.846 0.118 -7.045 1.00 93.38 83 TYR A N 1
ATOM 627 C CA . TYR A 1 83 ? -1.972 1.283 -6.866 1.00 93.38 83 TYR A CA 1
ATOM 628 C C . TYR A 1 83 ? -2.746 2.501 -6.348 1.00 93.38 83 TYR A C 1
ATOM 630 O O . TYR A 1 83 ? -2.387 3.108 -5.335 1.00 93.38 83 TYR A O 1
ATOM 638 N N . ALA A 1 84 ? -3.858 2.831 -7.009 1.00 92.19 84 ALA A N 1
ATOM 639 C CA . ALA A 1 84 ? -4.713 3.948 -6.618 1.00 92.19 84 ALA A CA 1
ATOM 640 C C . ALA A 1 84 ? -5.293 3.747 -5.210 1.00 92.19 84 ALA A C 1
ATOM 642 O O . ALA A 1 84 ? -5.425 4.703 -4.443 1.00 92.19 84 ALA A O 1
ATOM 643 N N . ARG A 1 85 ? -5.605 2.499 -4.836 1.00 93.00 85 ARG A N 1
ATOM 644 C CA . ARG A 1 85 ? -5.991 2.167 -3.464 1.00 93.00 85 ARG A CA 1
ATOM 645 C C . ARG A 1 85 ? -4.837 2.364 -2.498 1.00 93.00 85 ARG A C 1
ATOM 647 O O . ARG A 1 85 ? -5.047 3.024 -1.488 1.00 93.00 85 ARG A O 1
ATOM 654 N N . MET A 1 86 ? -3.639 1.866 -2.776 1.00 91.62 86 MET A N 1
ATOM 655 C CA . MET A 1 86 ? -2.471 2.026 -1.901 1.00 91.62 86 MET A CA 1
ATOM 656 C C . MET A 1 86 ? -2.193 3.501 -1.581 1.00 91.62 86 MET A C 1
ATOM 658 O O . MET A 1 86 ? -1.949 3.832 -0.425 1.00 91.62 86 MET A O 1
ATOM 662 N N . GLN A 1 87 ? -2.382 4.418 -2.535 1.00 90.62 87 GLN A N 1
ATOM 663 C CA . GLN A 1 87 ? -2.299 5.865 -2.271 1.00 90.62 87 GLN A CA 1
ATOM 664 C C . GLN A 1 87 ? -3.303 6.367 -1.216 1.00 90.62 87 GLN A C 1
ATOM 666 O O . GLN A 1 87 ? -3.031 7.321 -0.488 1.00 90.62 87 GLN A O 1
ATOM 671 N N . GLN A 1 88 ? -4.472 5.733 -1.112 1.00 90.31 88 GLN A N 1
ATOM 672 C CA . GLN A 1 88 ? -5.514 6.065 -0.134 1.00 90.31 88 GLN A CA 1
ATOM 673 C C . GLN A 1 88 ? -5.273 5.417 1.241 1.00 90.31 88 GLN A C 1
ATOM 675 O O . GLN A 1 88 ? -5.916 5.813 2.218 1.00 90.31 88 GLN A O 1
ATOM 680 N N . PHE A 1 89 ? -4.367 4.436 1.341 1.00 91.06 89 PHE A N 1
ATOM 681 C CA . PHE A 1 89 ? -4.170 3.621 2.543 1.00 91.06 89 PHE A CA 1
ATOM 682 C C . PHE A 1 89 ? -3.835 4.465 3.774 1.00 91.06 89 PHE A C 1
ATOM 684 O O . PHE A 1 89 ? -4.477 4.331 4.815 1.00 91.06 89 PHE A O 1
ATOM 691 N N . LEU A 1 90 ? -2.903 5.411 3.641 1.00 88.56 90 LEU A N 1
ATOM 692 C CA . LEU A 1 90 ? -2.472 6.281 4.741 1.00 88.56 90 LEU A CA 1
ATOM 693 C C . LEU A 1 90 ? -3.614 7.113 5.326 1.00 88.56 90 LEU A C 1
ATOM 695 O O . LEU A 1 90 ? -3.682 7.301 6.541 1.00 88.56 90 LEU A O 1
ATOM 699 N N . GLY A 1 91 ? -4.530 7.583 4.475 1.00 90.31 91 GLY A N 1
ATOM 700 C CA . GLY A 1 91 ? -5.719 8.311 4.912 1.00 90.31 91 GLY A CA 1
ATOM 701 C C . GLY A 1 91 ? -6.642 7.429 5.753 1.00 90.31 91 GLY A C 1
ATOM 702 O O . GLY A 1 91 ? -7.082 7.838 6.829 1.00 90.31 91 GLY A O 1
ATOM 703 N N . ALA A 1 92 ? -6.870 6.189 5.312 1.00 91.50 92 ALA A N 1
ATOM 704 C CA . ALA A 1 92 ? -7.665 5.218 6.059 1.00 91.50 92 ALA A CA 1
ATOM 705 C C . ALA A 1 92 ? -7.010 4.845 7.401 1.00 91.50 92 ALA A C 1
ATOM 707 O O . ALA A 1 92 ? -7.684 4.826 8.433 1.00 91.50 92 ALA A O 1
ATOM 708 N N . VAL A 1 93 ? -5.692 4.620 7.416 1.00 90.38 93 VAL A N 1
ATOM 709 C CA . VAL A 1 93 ? -4.922 4.355 8.642 1.00 90.38 93 VAL A CA 1
ATOM 710 C C . VAL A 1 93 ? -5.023 5.535 9.608 1.00 90.38 93 VAL A C 1
ATOM 712 O O . VAL A 1 93 ? -5.332 5.336 10.783 1.00 90.38 93 VAL A O 1
ATOM 715 N N . ALA A 1 94 ? -4.828 6.768 9.135 1.00 90.00 94 ALA A N 1
ATOM 716 C CA . ALA A 1 94 ? -4.927 7.965 9.968 1.00 90.00 94 ALA A CA 1
ATOM 717 C C . ALA A 1 94 ? -6.319 8.116 10.602 1.00 90.00 94 ALA A C 1
ATOM 719 O O . ALA A 1 94 ? -6.426 8.415 11.795 1.00 90.00 94 ALA A O 1
ATOM 720 N N . GLN A 1 95 ? -7.378 7.847 9.834 1.00 91.44 95 GLN A N 1
ATOM 721 C CA . GLN A 1 95 ? -8.750 7.882 10.331 1.00 91.44 95 GLN A CA 1
ATOM 722 C C . GLN A 1 95 ? -8.982 6.848 11.442 1.00 91.44 95 GLN A C 1
ATOM 724 O O . GLN A 1 95 ? -9.447 7.204 12.526 1.00 91.44 95 GLN A O 1
ATOM 729 N N . VAL A 1 96 ? -8.607 5.582 11.225 1.00 89.69 96 VAL A N 1
ATOM 730 C CA . VAL A 1 96 ? -8.782 4.529 12.243 1.00 89.69 96 VAL A CA 1
ATOM 731 C C . VAL A 1 96 ? -7.923 4.807 13.480 1.00 89.69 96 VAL A C 1
ATOM 733 O O . VAL A 1 96 ? -8.362 4.586 14.611 1.00 89.69 96 VAL A O 1
ATOM 736 N N . ARG A 1 97 ? -6.717 5.351 13.298 1.00 89.19 97 ARG A N 1
ATOM 737 C CA . ARG A 1 97 ? -5.845 5.747 14.407 1.00 89.19 97 ARG A CA 1
ATOM 738 C C . ARG A 1 97 ? -6.501 6.810 15.287 1.00 89.19 97 ARG A C 1
ATOM 740 O O . ARG A 1 97 ? -6.489 6.673 16.511 1.00 89.19 97 ARG A O 1
ATOM 747 N N . ALA A 1 98 ? -7.117 7.828 14.684 1.00 90.19 98 ALA A N 1
ATOM 748 C CA . ALA A 1 98 ? -7.836 8.873 15.410 1.00 90.19 98 ALA A CA 1
ATOM 749 C C . ALA A 1 98 ? -9.010 8.303 16.228 1.00 90.19 98 ALA A C 1
ATOM 751 O O . ALA A 1 98 ? -9.135 8.612 17.415 1.00 90.19 98 ALA A O 1
ATOM 752 N N . GLU A 1 99 ? -9.811 7.407 15.639 1.00 89.88 99 GLU A N 1
ATOM 753 C CA . GLU A 1 99 ? -10.907 6.713 16.336 1.00 89.88 99 GLU A CA 1
ATOM 754 C C . GLU A 1 99 ? -10.398 5.919 17.553 1.00 89.88 99 GLU A C 1
ATOM 756 O O . GLU A 1 99 ? -10.974 5.975 18.642 1.00 89.88 99 GLU A O 1
ATOM 761 N N . ARG A 1 100 ? -9.278 5.201 17.403 1.00 89.88 100 ARG A N 1
ATOM 762 C CA . ARG A 1 100 ? -8.682 4.409 18.490 1.00 89.88 100 ARG A CA 1
ATOM 763 C C . ARG A 1 100 ? -8.135 5.274 19.621 1.00 89.88 100 ARG A C 1
ATOM 765 O O . ARG A 1 100 ? -8.253 4.876 20.781 1.00 89.88 100 ARG A O 1
ATOM 772 N N . ILE A 1 101 ? -7.525 6.417 19.300 1.00 89.38 101 ILE A N 1
ATOM 773 C CA . ILE A 1 101 ? -7.038 7.383 20.298 1.00 89.38 101 ILE A CA 1
ATOM 774 C C . ILE A 1 101 ? -8.217 7.933 21.102 1.00 89.38 101 ILE A C 1
ATOM 776 O O . ILE A 1 101 ? -8.167 7.910 22.331 1.00 89.38 101 ILE A O 1
ATOM 780 N N . ALA A 1 102 ? -9.296 8.340 20.428 1.00 91.38 102 ALA A N 1
ATOM 781 C CA . ALA A 1 102 ? -10.510 8.820 21.087 1.00 91.38 102 ALA A CA 1
ATOM 782 C C . ALA A 1 102 ? -11.131 7.761 22.020 1.00 91.38 102 ALA A C 1
ATOM 784 O O . ALA A 1 102 ? -11.661 8.097 23.075 1.00 91.38 102 ALA A O 1
ATOM 785 N N . ALA A 1 103 ? -11.011 6.477 21.668 1.00 89.88 103 ALA A N 1
ATOM 786 C CA . ALA A 1 103 ? -11.482 5.350 22.472 1.00 89.88 103 ALA A CA 1
ATOM 787 C C . ALA A 1 103 ? -10.486 4.857 23.548 1.00 89.88 103 ALA A C 1
ATOM 789 O O . ALA A 1 103 ? -10.755 3.851 24.205 1.00 89.88 103 ALA A O 1
ATOM 790 N N . GLY A 1 104 ? -9.319 5.492 23.715 1.00 88.38 104 GLY A N 1
ATOM 791 C CA . GLY A 1 104 ? -8.309 5.085 24.704 1.00 88.38 104 GLY A CA 1
ATOM 792 C C . GLY A 1 104 ? -7.661 3.716 24.437 1.00 88.38 104 GLY A C 1
ATOM 793 O O . GLY A 1 104 ? -7.156 3.073 25.360 1.00 88.38 104 GLY A O 1
ATOM 794 N N . LYS A 1 105 ? -7.675 3.231 23.187 1.00 86.69 105 LYS A N 1
ATOM 795 C CA . LYS A 1 105 ? -7.132 1.911 22.824 1.00 86.69 105 LYS A CA 1
ATOM 796 C C . LYS A 1 105 ? -5.603 1.923 22.678 1.00 86.69 105 LYS A C 1
ATOM 798 O O . LYS A 1 105 ? -4.988 2.929 22.322 1.00 86.69 105 LYS A O 1
ATOM 803 N N . ARG A 1 106 ? -4.975 0.754 22.885 1.00 83.38 106 ARG A N 1
ATOM 804 C CA . ARG A 1 106 ? -3.523 0.551 22.691 1.00 83.38 106 ARG A CA 1
ATOM 805 C C . ARG A 1 106 ? -3.127 0.746 21.218 1.00 83.38 106 ARG A C 1
ATOM 807 O O . ARG A 1 106 ? -3.740 0.136 20.339 1.00 83.38 106 ARG A O 1
ATOM 814 N N . GLN A 1 107 ? -2.074 1.538 20.983 1.00 83.62 107 GLN A N 1
ATOM 815 C CA . GLN A 1 107 ? -1.599 1.936 19.645 1.00 83.62 107 GLN A CA 1
ATOM 816 C C . GLN A 1 107 ? -0.477 1.038 19.110 1.00 83.62 107 GLN A C 1
ATOM 818 O O . GLN A 1 107 ? -0.587 0.500 18.019 1.00 83.62 107 GLN A O 1
ATOM 823 N N . LYS A 1 108 ? 0.556 0.768 19.920 1.00 83.56 108 LYS A N 1
ATOM 824 C CA . LYS A 1 108 ? 1.788 0.093 19.467 1.00 83.56 108 LYS A CA 1
ATOM 825 C C . LYS A 1 108 ? 1.560 -1.249 18.752 1.00 83.56 108 LYS A C 1
ATOM 827 O O . LYS A 1 108 ? 2.183 -1.519 17.735 1.00 83.56 108 LYS A O 1
ATOM 832 N N . ARG A 1 109 ? 0.673 -2.099 19.287 1.00 82.25 109 ARG A N 1
ATOM 833 C CA . ARG A 1 109 ? 0.346 -3.397 18.665 1.00 82.25 109 ARG A CA 1
ATOM 834 C C . ARG A 1 109 ? -0.437 -3.222 17.364 1.00 82.25 109 ARG A C 1
ATOM 836 O O . ARG A 1 109 ? -0.262 -4.012 16.452 1.00 82.25 109 ARG A O 1
ATOM 843 N N . TRP A 1 110 ? -1.293 -2.207 17.306 1.00 85.75 110 TRP A N 1
ATOM 844 C CA . TRP A 1 110 ? -2.102 -1.921 16.130 1.00 85.75 110 TRP A CA 1
ATOM 845 C C . TRP A 1 110 ? -1.226 -1.393 14.991 1.00 85.75 110 TRP A C 1
ATOM 847 O O . TRP A 1 110 ? -1.268 -1.968 13.913 1.00 85.75 110 TRP A O 1
ATOM 857 N N . ASP A 1 111 ? -0.340 -0.427 15.261 1.00 83.81 111 ASP A N 1
ATOM 858 C CA . ASP A 1 111 ? 0.598 0.114 14.263 1.00 83.81 111 ASP A CA 1
ATOM 859 C C . ASP A 1 111 ? 1.432 -1.005 13.591 1.00 83.81 111 ASP A C 1
ATOM 861 O O . ASP A 1 111 ? 1.604 -1.015 12.377 1.00 83.81 111 ASP A O 1
ATOM 865 N N . SER A 1 112 ? 1.875 -2.013 14.358 1.00 82.44 112 SER A N 1
ATOM 866 C CA . SER A 1 112 ? 2.599 -3.173 13.809 1.00 82.44 112 SER A CA 1
ATOM 867 C C . SER A 1 112 ? 1.748 -4.069 12.903 1.00 82.44 112 SER A C 1
ATOM 869 O O . SER A 1 112 ? 2.295 -4.678 11.991 1.00 82.44 112 SER A O 1
ATOM 871 N N . ILE A 1 113 ? 0.445 -4.192 13.164 1.00 83.44 113 ILE A N 1
ATOM 872 C CA . ILE A 1 113 ? -0.475 -5.012 12.359 1.00 83.44 113 ILE A CA 1
ATOM 873 C C . ILE A 1 113 ? -0.798 -4.303 11.042 1.00 83.44 113 ILE A C 1
ATOM 875 O O . ILE A 1 113 ? -0.869 -4.944 10.002 1.00 83.44 113 ILE A O 1
ATOM 879 N N . ILE A 1 114 ? -0.924 -2.975 11.061 1.00 84.38 114 ILE A N 1
ATOM 880 C CA . ILE A 1 114 ? -1.200 -2.177 9.859 1.00 84.38 114 ILE A CA 1
ATOM 881 C C . ILE A 1 114 ? -0.133 -2.365 8.783 1.00 84.38 114 ILE A C 1
ATOM 883 O O . ILE A 1 114 ? -0.461 -2.487 7.606 1.00 84.38 114 ILE A O 1
ATOM 887 N N . HIS A 1 115 ? 1.136 -2.439 9.179 1.00 83.38 115 HIS A N 1
ATOM 888 C CA . HIS A 1 115 ? 2.224 -2.710 8.243 1.00 83.38 115 HIS A CA 1
ATOM 889 C C . HIS A 1 115 ? 2.096 -4.087 7.576 1.00 83.38 115 HIS A C 1
ATOM 891 O O . HIS A 1 115 ? 2.389 -4.214 6.391 1.00 83.38 115 HIS A O 1
ATOM 897 N N . VAL A 1 116 ? 1.605 -5.094 8.307 1.00 86.50 116 VAL A N 1
ATOM 898 C CA . VAL A 1 116 ? 1.355 -6.433 7.756 1.00 86.50 116 VAL A CA 1
ATOM 899 C C . VAL A 1 116 ? 0.238 -6.387 6.719 1.00 86.50 116 VAL A C 1
ATOM 901 O O . VAL A 1 116 ? 0.434 -6.903 5.631 1.00 86.50 116 VAL A O 1
ATOM 904 N N . VAL A 1 117 ? -0.872 -5.695 6.995 1.00 85.94 117 VAL A N 1
ATOM 905 C CA . VAL A 1 117 ? -2.010 -5.588 6.057 1.00 85.94 117 VAL A CA 1
ATOM 906 C C . VAL A 1 117 ? -1.582 -4.992 4.716 1.00 85.94 117 VAL A C 1
ATOM 908 O O . VAL A 1 117 ? -1.914 -5.515 3.655 1.00 85.94 117 VAL A O 1
ATOM 911 N N . GLY A 1 118 ? -0.808 -3.908 4.757 1.00 87.94 118 GLY A N 1
ATOM 912 C CA . GLY A 1 118 ? -0.279 -3.296 3.544 1.00 87.94 118 GLY A CA 1
ATOM 913 C C . GLY A 1 118 ? 0.666 -4.225 2.773 1.00 87.94 118 GLY A C 1
ATOM 914 O O . GLY A 1 118 ? 0.638 -4.273 1.545 1.00 87.94 118 GLY A O 1
ATOM 915 N N . HIS A 1 119 ? 1.485 -5.004 3.486 1.00 88.94 119 HIS A N 1
ATOM 916 C CA . HIS A 1 119 ? 2.408 -5.960 2.868 1.00 88.94 119 HIS A CA 1
ATOM 917 C C . HIS A 1 119 ? 1.671 -7.163 2.268 1.00 88.94 119 HIS A C 1
ATOM 919 O O . HIS A 1 119 ? 1.992 -7.621 1.169 1.00 88.94 119 HIS A O 1
ATOM 925 N N . GLU A 1 120 ? 0.647 -7.653 2.959 1.00 90.56 120 GLU A N 1
ATOM 926 C CA . GLU A 1 120 ? -0.230 -8.716 2.485 1.00 90.56 120 GLU A CA 1
ATOM 927 C C . GLU A 1 120 ? -0.980 -8.295 1.222 1.00 90.56 120 GLU A C 1
ATOM 929 O O . GLU A 1 120 ? -1.061 -9.080 0.286 1.00 90.56 120 GLU A O 1
ATOM 934 N N . ALA A 1 121 ? -1.416 -7.040 1.106 1.00 90.50 121 ALA A N 1
ATOM 935 C CA . ALA A 1 121 ? -2.007 -6.550 -0.138 1.00 90.50 121 ALA A CA 1
ATOM 936 C C . ALA A 1 121 ? -1.036 -6.622 -1.337 1.00 90.50 121 ALA A C 1
ATOM 938 O O . ALA A 1 121 ? -1.455 -6.874 -2.466 1.00 90.50 121 ALA A O 1
ATOM 939 N N . LEU A 1 122 ? 0.275 -6.473 -1.116 1.00 89.81 122 LEU A N 1
ATOM 940 C CA . LEU A 1 122 ? 1.278 -6.625 -2.178 1.00 89.81 122 LEU A CA 1
ATOM 941 C C . LEU A 1 122 ? 1.612 -8.086 -2.496 1.00 89.81 122 LEU A C 1
ATOM 943 O O . LEU A 1 122 ? 2.000 -8.390 -3.627 1.00 89.81 122 LEU A O 1
ATOM 947 N N . THR A 1 123 ? 1.409 -9.014 -1.564 1.00 90.38 123 THR A N 1
ATOM 948 C CA . THR A 1 123 ? 1.840 -10.420 -1.696 1.00 90.38 123 THR A CA 1
ATOM 949 C C . THR A 1 123 ? 0.694 -11.414 -1.926 1.00 90.38 123 THR A C 1
ATOM 951 O O . THR A 1 123 ? 0.902 -12.437 -2.574 1.00 90.38 123 THR A O 1
ATOM 954 N N . CYS A 1 124 ? -0.530 -11.092 -1.504 1.00 92.44 124 CYS A N 1
ATOM 955 C CA . CYS A 1 124 ? -1.728 -11.927 -1.589 1.00 92.44 124 CYS A CA 1
ATOM 956 C C . CYS A 1 124 ? -2.739 -11.328 -2.594 1.00 92.44 124 CYS A C 1
ATOM 958 O O . CYS A 1 124 ? -3.181 -10.190 -2.419 1.00 92.44 124 CYS A O 1
ATOM 960 N N . PRO A 1 125 ? -3.077 -12.026 -3.700 1.00 90.25 125 PRO A N 1
ATOM 961 C CA . PRO A 1 125 ? -4.063 -11.541 -4.672 1.00 90.25 125 PRO A CA 1
ATOM 962 C C . PRO A 1 125 ? -5.464 -11.331 -4.086 1.00 90.25 125 PRO A C 1
ATOM 964 O O . PRO A 1 125 ? -6.169 -10.426 -4.519 1.00 90.25 125 PRO A O 1
ATOM 967 N N . GLU A 1 126 ? -5.863 -12.153 -3.120 1.00 92.69 126 GLU A N 1
ATOM 968 C CA . GLU A 1 126 ? -7.186 -12.109 -2.501 1.00 92.69 126 GLU A CA 1
ATOM 969 C C . GLU A 1 126 ? -7.351 -10.834 -1.667 1.00 92.69 126 GLU A C 1
ATOM 971 O O . GLU A 1 126 ? -8.315 -10.100 -1.857 1.00 92.69 126 GLU A O 1
ATOM 976 N N . ILE A 1 127 ? -6.356 -10.505 -0.835 1.00 91.38 127 ILE A N 1
ATOM 977 C CA . ILE A 1 127 ? -6.349 -9.261 -0.047 1.00 91.38 127 ILE A CA 1
ATOM 978 C C . ILE A 1 127 ? -6.243 -8.038 -0.962 1.00 91.38 127 ILE A C 1
ATOM 980 O O . ILE A 1 127 ? -6.876 -7.015 -0.710 1.00 91.38 127 ILE A O 1
ATOM 984 N N . ALA A 1 128 ? -5.480 -8.133 -2.055 1.00 92.75 128 ALA A N 1
ATOM 985 C CA . ALA A 1 128 ? -5.451 -7.082 -3.066 1.00 92.75 128 ALA A CA 1
ATOM 986 C C . ALA A 1 128 ? -6.834 -6.840 -3.692 1.00 92.75 128 ALA A C 1
ATOM 988 O O . ALA A 1 128 ? -7.240 -5.689 -3.844 1.00 92.75 128 ALA A O 1
ATOM 989 N N . ALA A 1 129 ? -7.552 -7.908 -4.051 1.00 94.25 129 ALA A N 1
ATOM 990 C CA . ALA A 1 129 ? -8.897 -7.813 -4.609 1.00 94.25 129 ALA A CA 1
ATOM 991 C C . ALA A 1 129 ? -9.875 -7.211 -3.592 1.00 94.25 129 ALA A C 1
ATOM 993 O O . ALA A 1 129 ? -10.584 -6.265 -3.921 1.00 94.25 129 ALA A O 1
ATOM 994 N N . GLU A 1 130 ? -9.830 -7.663 -2.338 1.00 93.69 130 GLU A N 1
ATOM 995 C CA . GLU A 1 130 ? -10.646 -7.111 -1.253 1.00 93.69 130 GLU A CA 1
ATOM 996 C C . GLU A 1 130 ? -10.357 -5.618 -1.025 1.00 93.69 130 GLU A C 1
ATOM 998 O O . GLU A 1 130 ? -11.272 -4.804 -0.907 1.00 93.69 130 GLU A O 1
ATOM 1003 N N . ALA A 1 131 ? -9.087 -5.201 -1.055 1.00 93.19 131 ALA A N 1
ATOM 1004 C CA . ALA A 1 131 ? -8.722 -3.789 -0.947 1.00 93.19 131 ALA A CA 1
ATOM 1005 C C . ALA A 1 131 ? -9.266 -2.947 -2.115 1.00 93.19 131 ALA A C 1
ATOM 1007 O O . ALA A 1 131 ? -9.608 -1.773 -1.932 1.00 93.19 131 ALA A O 1
ATOM 1008 N N . VAL A 1 132 ? -9.353 -3.523 -3.316 1.00 95.00 132 VAL A N 1
ATOM 1009 C CA . VAL A 1 132 ? -9.934 -2.869 -4.495 1.00 95.00 132 VAL A CA 1
ATOM 1010 C C . VAL A 1 132 ? -11.453 -2.752 -4.374 1.00 95.00 132 VAL A C 1
ATOM 1012 O O . VAL A 1 132 ? -11.982 -1.648 -4.572 1.00 95.00 132 VAL A O 1
ATOM 1015 N N . GLU A 1 133 ? -12.125 -3.844 -4.013 1.00 94.94 133 GLU A N 1
ATOM 1016 C CA . GLU A 1 133 ? -13.583 -3.961 -3.928 1.00 94.94 133 GLU A CA 1
ATOM 1017 C C . GLU A 1 133 ? -14.154 -3.212 -2.716 1.00 94.94 133 GLU A C 1
ATOM 1019 O O . GLU A 1 133 ? -14.939 -2.273 -2.875 1.00 94.94 133 GLU A O 1
ATOM 1024 N N . ASP A 1 134 ? -13.697 -3.561 -1.516 1.00 93.31 134 ASP A N 1
ATOM 1025 C CA . ASP A 1 134 ? -14.278 -3.121 -0.244 1.00 93.31 134 ASP A CA 1
ATOM 1026 C C . ASP A 1 134 ? -13.555 -1.919 0.374 1.00 93.31 134 ASP A C 1
ATOM 1028 O O . ASP A 1 134 ? -14.117 -1.185 1.200 1.00 93.31 134 ASP A O 1
ATOM 1032 N N . GLY A 1 135 ? -12.311 -1.681 -0.044 1.00 92.00 135 GLY A N 1
ATOM 1033 C CA . GLY A 1 135 ? -11.495 -0.565 0.415 1.00 92.00 135 GLY A CA 1
ATOM 1034 C C . GLY A 1 135 ? -10.890 -0.752 1.809 1.00 92.00 135 GLY A C 1
ATOM 1035 O O . GLY A 1 135 ? -11.344 -1.527 2.651 1.00 92.00 135 GLY A O 1
ATOM 1036 N N . TRP A 1 136 ? -9.863 0.050 2.097 1.00 92.00 136 TRP A N 1
ATOM 1037 C CA . TRP A 1 136 ? -9.077 -0.074 3.329 1.00 92.00 136 TRP A CA 1
ATOM 1038 C C . TRP A 1 136 ? -9.873 0.085 4.612 1.00 92.00 136 TRP A C 1
ATOM 1040 O O . TRP A 1 136 ? -9.577 -0.576 5.596 1.00 92.00 136 TRP A O 1
ATOM 1050 N N . LEU A 1 137 ? -10.880 0.960 4.649 1.00 90.62 137 LEU A N 1
ATOM 1051 C CA . LEU A 1 137 ? -11.646 1.157 5.879 1.00 90.62 137 LEU A CA 1
ATOM 1052 C C . LEU A 1 137 ? -12.394 -0.108 6.297 1.00 90.62 137 LEU A C 1
ATOM 1054 O O . LEU A 1 137 ? -12.560 -0.294 7.504 1.00 90.62 137 LEU A O 1
ATOM 1058 N N . THR A 1 138 ? -12.818 -0.931 5.334 1.00 89.25 138 THR A N 1
ATOM 1059 C CA . THR A 1 138 ? -13.496 -2.209 5.565 1.00 89.25 138 THR A CA 1
ATOM 1060 C C . THR A 1 138 ? -12.502 -3.246 6.066 1.00 89.25 138 THR A C 1
ATOM 1062 O O . THR A 1 138 ? -12.662 -3.693 7.195 1.00 89.25 138 THR A O 1
ATOM 1065 N N . LEU A 1 139 ? -11.403 -3.482 5.343 1.00 88.44 139 LEU A N 1
ATOM 1066 C CA . LEU A 1 139 ? -10.305 -4.357 5.784 1.00 88.44 139 LEU A CA 1
ATOM 1067 C C . LEU A 1 139 ? -9.795 -4.001 7.187 1.00 88.44 139 LEU A C 1
ATOM 1069 O O . LEU A 1 139 ? -9.603 -4.846 8.057 1.00 88.44 139 LEU A O 1
ATOM 1073 N N . LEU A 1 140 ? -9.619 -2.706 7.454 1.00 87.94 140 LEU A N 1
ATOM 1074 C CA . LEU A 1 140 ? -9.128 -2.228 8.739 1.00 87.94 140 LEU A CA 1
ATOM 1075 C C . LEU A 1 140 ? -10.146 -2.377 9.876 1.00 87.94 140 LEU A C 1
ATOM 1077 O O . LEU A 1 140 ? -9.732 -2.259 11.030 1.00 87.94 140 LEU A O 1
ATOM 1081 N N . ARG A 1 141 ? -11.446 -2.603 9.607 1.00 82.19 141 ARG A N 1
ATOM 1082 C CA . ARG A 1 141 ? -12.468 -2.832 10.655 1.00 82.19 141 ARG A CA 1
ATOM 1083 C C . ARG A 1 141 ? -12.193 -4.087 11.455 1.00 82.19 141 ARG A C 1
ATOM 1085 O O . ARG A 1 141 ? -12.319 -4.027 12.677 1.00 82.19 141 ARG A O 1
ATOM 1092 N N . ASP A 1 142 ? -11.752 -5.152 10.809 1.00 70.19 142 ASP A N 1
ATOM 1093 C CA . ASP A 1 142 ? -11.520 -6.432 11.478 1.00 70.19 142 ASP A CA 1
ATOM 1094 C C . ASP A 1 142 ? -10.369 -6.339 12.491 1.00 70.19 142 ASP A C 1
ATOM 1096 O O . ASP A 1 142 ? -10.375 -6.984 13.539 1.00 70.19 142 ASP A O 1
ATOM 1100 N N . PHE A 1 143 ? -9.451 -5.395 12.271 1.00 67.06 143 PHE A N 1
ATOM 1101 C CA . PHE A 1 143 ? -8.355 -5.072 13.184 1.00 67.06 143 PHE A CA 1
ATOM 1102 C C . PHE A 1 143 ? -8.714 -4.014 14.249 1.00 67.06 143 PHE A C 1
ATOM 1104 O O . PHE A 1 143 ? -7.856 -3.618 15.049 1.00 67.06 143 PHE A O 1
ATOM 1111 N N . ARG A 1 144 ? -9.962 -3.510 14.287 1.00 62.88 144 ARG A N 1
ATOM 1112 C CA . ARG A 1 144 ? -10.413 -2.509 15.280 1.00 62.88 144 ARG A CA 1
ATOM 1113 C C . ARG A 1 144 ? -10.734 -3.107 16.646 1.00 62.88 144 ARG A C 1
ATOM 1115 O O . ARG A 1 144 ? -10.814 -2.307 17.585 1.00 62.88 144 ARG A O 1
ATOM 1122 N N . ALA A 1 145 ? -10.915 -4.426 16.770 1.00 55.50 145 ALA A N 1
ATOM 1123 C CA . ALA A 1 145 ? -11.251 -5.101 18.031 1.00 55.50 145 ALA A CA 1
ATOM 1124 C C . ALA A 1 145 ? -10.240 -4.774 19.148 1.00 55.50 145 ALA A C 1
ATOM 1126 O O . ALA A 1 145 ? -9.013 -4.928 18.950 1.00 55.50 145 ALA A O 1
#